Protein AF-A0A354R8V4-F1 (afdb_monomer)

Mean predicted aligned error: 5.32 Å

Sequence (77 aa):
FDMDGTLVDNCAYHVKAWQAFSRRHGRLLSEQEIVDWMGSQAGYYIRNIVGRDLPADEIDRLTDEKEALYRALYAPH

Foldseek 3Di:
DPDCPVVVVLVVLLLVLLQVLLVVLPHHDDSVNVVVCPPPDQLVSVCVSNVHDDDPVVSVVSVVSSVVSSCVSPPDD

Structure (mmCIF, N/CA/C/O backbone):
data_AF-A0A354R8V4-F1
#
_entry.id   AF-A0A354R8V4-F1
#
loop_
_atom_site.group_PDB
_atom_site.id
_atom_site.type_symbol
_atom_site.label_atom_id
_atom_site.label_alt_id
_atom_site.label_comp_id
_atom_site.label_asym_id
_atom_site.label_entity_id
_atom_site.label_seq_id
_atom_site.pdbx_PDB_ins_code
_atom_site.Cartn_x
_atom_site.Cartn_y
_atom_site.Cartn_z
_atom_site.occupancy
_atom_site.B_iso_or_equiv
_atom_site.auth_seq_id
_atom_site.auth_comp_id
_atom_site.auth_asym_id
_atom_site.auth_atom_id
_atom_site.pdbx_PDB_model_num
ATOM 1 N N . PHE A 1 1 ? 30.191 -6.109 -4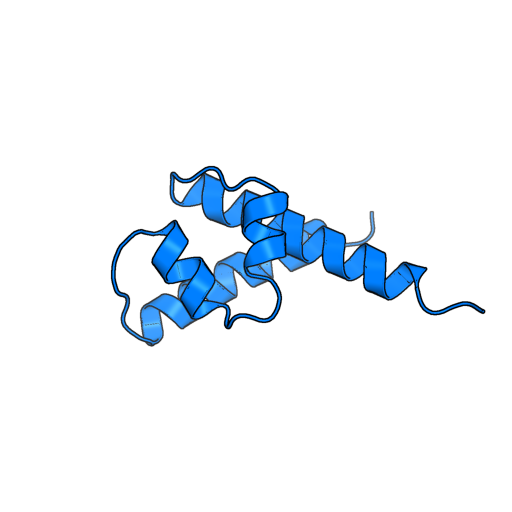.719 1.00 49.16 1 PHE A N 1
ATOM 2 C CA . PHE A 1 1 ? 29.260 -5.057 -5.149 1.00 49.16 1 PHE A CA 1
ATOM 3 C C . PHE A 1 1 ? 28.400 -5.643 -6.240 1.00 49.16 1 PHE A C 1
ATOM 5 O O . PHE A 1 1 ? 28.832 -5.664 -7.378 1.00 49.16 1 PHE A O 1
ATOM 12 N N . ASP A 1 2 ? 27.290 -6.241 -5.819 1.00 44.88 2 ASP A N 1
ATOM 13 C CA . ASP A 1 2 ? 26.083 -6.531 -6.597 1.00 44.88 2 ASP A CA 1
ATOM 14 C C . ASP A 1 2 ? 25.099 -7.113 -5.570 1.00 44.88 2 ASP A C 1
ATOM 16 O O . ASP A 1 2 ? 25.198 -8.278 -5.190 1.00 44.88 2 ASP A O 1
ATOM 20 N N . MET A 1 3 ? 24.309 -6.250 -4.930 1.00 45.09 3 MET A N 1
ATOM 21 C CA . MET A 1 3 ? 23.205 -6.681 -4.057 1.00 45.09 3 MET A CA 1
ATOM 22 C C . MET A 1 3 ? 22.125 -5.607 -3.861 1.00 45.09 3 MET A C 1
ATOM 24 O O . MET A 1 3 ? 21.237 -5.802 -3.043 1.00 45.09 3 MET A O 1
ATOM 28 N N . ASP A 1 4 ? 22.160 -4.498 -4.608 1.00 52.84 4 ASP A N 1
ATOM 29 C CA . ASP A 1 4 ? 21.135 -3.451 -4.493 1.00 52.84 4 ASP A CA 1
ATOM 30 C C . ASP A 1 4 ? 20.113 -3.488 -5.638 1.00 52.84 4 ASP A C 1
ATOM 32 O O . ASP A 1 4 ? 18.963 -3.135 -5.414 1.00 52.84 4 ASP A O 1
ATOM 36 N N . GLY A 1 5 ? 20.459 -3.985 -6.834 1.00 50.53 5 GLY A N 1
ATOM 37 C CA . GLY A 1 5 ? 19.545 -3.983 -7.990 1.00 50.53 5 GLY A CA 1
ATOM 38 C C . GLY A 1 5 ? 18.268 -4.793 -7.750 1.00 50.53 5 GLY A C 1
ATOM 39 O O . GLY A 1 5 ? 17.167 -4.270 -7.849 1.00 50.53 5 GLY A O 1
ATOM 40 N N . THR A 1 6 ? 18.400 -6.045 -7.311 1.00 55.75 6 THR A N 1
ATOM 41 C CA . THR A 1 6 ? 17.252 -6.947 -7.117 1.00 55.75 6 THR A CA 1
ATOM 42 C C . THR A 1 6 ? 16.366 -6.553 -5.932 1.00 55.75 6 THR A C 1
ATOM 44 O O . THR A 1 6 ? 15.157 -6.769 -5.972 1.00 55.75 6 THR A O 1
ATOM 47 N N . LEU A 1 7 ? 16.949 -5.981 -4.870 1.00 57.44 7 LEU A N 1
ATOM 48 C CA . LEU A 1 7 ? 16.214 -5.530 -3.681 1.00 57.44 7 LEU A CA 1
ATOM 49 C C . LEU A 1 7 ? 15.506 -4.191 -3.924 1.00 57.44 7 LEU A C 1
ATOM 51 O O . LEU A 1 7 ? 14.342 -4.049 -3.544 1.00 57.44 7 LEU A O 1
ATOM 55 N N . VAL A 1 8 ? 16.171 -3.238 -4.588 1.00 59.25 8 VAL A N 1
ATOM 56 C CA . VAL A 1 8 ? 15.576 -1.949 -4.974 1.00 59.25 8 VAL A CA 1
ATOM 57 C C . VAL A 1 8 ? 14.466 -2.161 -6.002 1.00 59.25 8 VAL A C 1
ATOM 59 O O . VAL A 1 8 ? 13.368 -1.629 -5.819 1.00 59.25 8 VAL A O 1
ATOM 62 N N . ASP A 1 9 ? 14.690 -3.011 -7.010 1.00 63.38 9 ASP A N 1
ATOM 63 C CA . ASP A 1 9 ? 13.659 -3.370 -7.987 1.00 63.38 9 ASP A CA 1
ATOM 64 C C . ASP A 1 9 ? 12.462 -4.031 -7.301 1.00 63.38 9 ASP A C 1
ATOM 66 O O . ASP A 1 9 ? 11.317 -3.640 -7.536 1.00 63.38 9 ASP A O 1
ATOM 70 N N . ASN A 1 10 ? 12.705 -4.974 -6.383 1.00 75.25 10 ASN A N 1
ATOM 71 C CA . ASN A 1 10 ? 11.635 -5.612 -5.621 1.00 75.25 10 ASN A CA 1
ATOM 72 C C . ASN A 1 10 ? 10.797 -4.587 -4.835 1.00 75.25 10 ASN A C 1
ATOM 74 O O . ASN A 1 10 ? 9.564 -4.624 -4.865 1.00 75.25 10 ASN A O 1
ATOM 78 N N . CYS A 1 11 ? 11.455 -3.626 -4.182 1.00 82.06 11 CYS A N 1
ATOM 79 C CA . CYS A 1 11 ? 10.787 -2.573 -3.424 1.00 82.06 11 CYS A CA 1
ATOM 80 C C . CY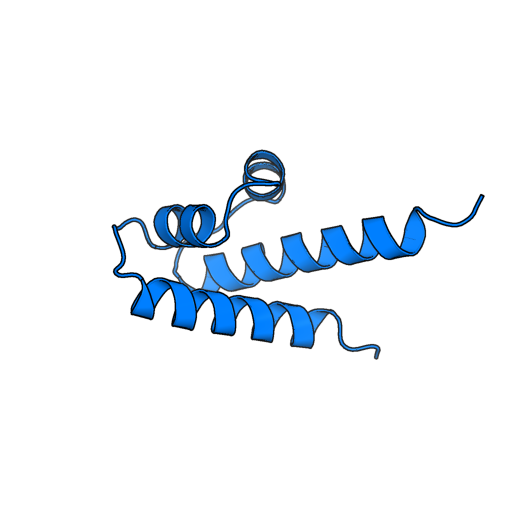S A 1 11 ? 9.901 -1.687 -4.320 1.00 82.06 11 CYS A C 1
ATOM 82 O O . CYS A 1 11 ? 8.750 -1.400 -3.974 1.00 82.06 11 CYS A O 1
ATOM 84 N N . ALA A 1 12 ? 10.373 -1.347 -5.523 1.00 87.62 12 ALA A N 1
ATOM 85 C CA . ALA A 1 12 ? 9.590 -0.595 -6.501 1.00 87.62 12 ALA A CA 1
ATOM 86 C C . ALA A 1 12 ? 8.309 -1.342 -6.927 1.00 87.62 12 ALA A C 1
ATOM 88 O O . ALA A 1 12 ? 7.250 -0.727 -7.086 1.00 87.62 12 ALA A O 1
ATOM 89 N N . TYR A 1 13 ? 8.354 -2.672 -7.064 1.00 89.94 13 TYR A N 1
ATOM 90 C CA . TYR A 1 13 ? 7.157 -3.473 -7.353 1.00 89.94 13 TYR A CA 1
ATOM 91 C C . TYR A 1 13 ? 6.176 -3.525 -6.177 1.00 89.94 13 TYR A C 1
ATOM 93 O O . TYR A 1 13 ? 4.963 -3.488 -6.400 1.00 89.94 13 TYR A O 1
ATOM 101 N N . HIS A 1 14 ? 6.661 -3.539 -4.932 1.00 90.69 14 HIS A N 1
ATOM 102 C CA . HIS A 1 14 ? 5.795 -3.408 -3.756 1.00 90.69 14 HIS A CA 1
ATOM 103 C C . HIS A 1 14 ? 5.054 -2.065 -3.740 1.00 90.69 14 HIS A C 1
ATOM 105 O O . HIS A 1 14 ? 3.845 -2.046 -3.494 1.00 90.69 14 HIS A O 1
ATOM 111 N N . VAL A 1 15 ? 5.742 -0.963 -4.059 1.00 93.2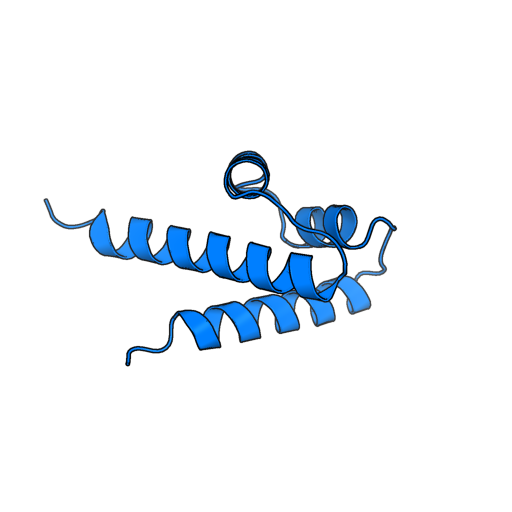5 15 VAL A N 1
ATOM 112 C CA . VAL A 1 15 ? 5.118 0.365 -4.168 1.00 93.25 15 VAL A CA 1
ATOM 113 C C . VAL A 1 15 ? 4.039 0.369 -5.249 1.00 93.25 15 VAL A C 1
ATOM 115 O O . VAL A 1 15 ? 2.893 0.734 -4.978 1.00 93.25 15 VAL A O 1
ATOM 118 N N . LYS A 1 16 ? 4.359 -0.115 -6.455 1.00 93.69 16 LYS A N 1
ATOM 119 C CA . LYS A 1 16 ? 3.399 -0.197 -7.569 1.00 93.69 16 LYS A CA 1
ATOM 120 C C . LYS A 1 16 ? 2.178 -1.055 -7.225 1.00 93.69 16 LYS A C 1
ATOM 122 O O . LYS A 1 16 ? 1.057 -0.698 -7.590 1.00 93.69 16 LYS A O 1
ATOM 127 N N . ALA A 1 17 ? 2.367 -2.160 -6.504 1.00 95.12 17 ALA A N 1
ATOM 128 C CA . ALA A 1 17 ? 1.266 -3.017 -6.072 1.00 95.12 17 ALA A CA 1
ATOM 129 C C . ALA A 1 17 ? 0.330 -2.294 -5.093 1.00 95.12 17 ALA A C 1
ATOM 131 O O . ALA A 1 17 ? -0.887 -2.351 -5.262 1.00 95.12 17 ALA A O 1
ATOM 132 N N . TRP A 1 18 ? 0.872 -1.551 -4.122 1.00 95.81 18 TRP A N 1
ATOM 133 C CA . TRP A 1 18 ? 0.068 -0.737 -3.204 1.00 95.81 18 TRP A CA 1
ATOM 134 C C . TRP A 1 18 ? -0.636 0.436 -3.899 1.00 95.81 18 TRP A C 1
ATOM 136 O O . TR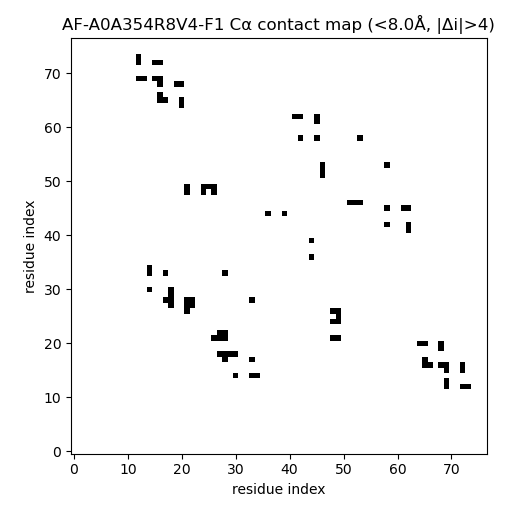P A 1 18 ? -1.789 0.733 -3.581 1.00 95.81 18 TRP A O 1
ATOM 146 N N . GLN A 1 19 ? -0.011 1.068 -4.896 1.00 95.69 19 GLN A N 1
ATOM 147 C CA . GLN A 1 19 ? -0.668 2.078 -5.737 1.00 95.69 19 GLN A CA 1
ATOM 148 C C . GLN A 1 19 ? -1.833 1.482 -6.541 1.00 95.69 19 GLN A C 1
ATOM 150 O O . GLN A 1 19 ? -2.917 2.062 -6.604 1.00 95.69 19 GLN A O 1
ATOM 155 N N . ALA A 1 20 ? -1.639 0.307 -7.146 1.00 95.50 20 ALA A N 1
ATOM 156 C CA . ALA A 1 20 ? -2.693 -0.380 -7.886 1.00 95.50 20 ALA A CA 1
ATOM 157 C C . ALA A 1 20 ? -3.851 -0.808 -6.970 1.00 95.50 20 ALA A C 1
ATOM 159 O O . ALA A 1 20 ? -5.013 -0.598 -7.320 1.00 95.50 20 ALA A O 1
ATOM 160 N N . PHE A 1 21 ? -3.529 -1.361 -5.798 1.00 96.62 21 PHE A N 1
ATOM 161 C CA . PHE A 1 21 ? -4.501 -1.766 -4.788 1.00 96.62 21 PHE A CA 1
ATOM 162 C C . PHE A 1 21 ? -5.298 -0.562 -4.274 1.00 96.62 21 PHE A C 1
ATOM 164 O O . PHE A 1 21 ? -6.524 -0.559 -4.348 1.00 96.62 21 PHE A O 1
ATOM 171 N N . SER A 1 22 ? -4.621 0.506 -3.839 1.00 95.94 22 SER A N 1
ATOM 172 C CA . SER A 1 22 ? -5.297 1.713 -3.349 1.00 95.94 22 SER A CA 1
ATOM 173 C C . SER A 1 22 ? -6.273 2.278 -4.381 1.00 95.94 22 SER A C 1
ATOM 175 O O . SER A 1 22 ? -7.441 2.508 -4.048 1.00 95.94 22 SER A O 1
ATOM 177 N N . ARG A 1 23 ? -5.853 2.387 -5.652 1.00 95.31 23 ARG A N 1
ATOM 178 C CA . ARG A 1 23 ? -6.713 2.870 -6.742 1.00 95.31 23 ARG A CA 1
ATOM 179 C C . ARG A 1 23 ? -7.994 2.045 -6.891 1.00 95.31 23 ARG A C 1
ATOM 181 O O . ARG A 1 23 ? -9.047 2.623 -7.148 1.00 95.31 23 ARG A O 1
ATOM 188 N N . ARG A 1 24 ? -7.927 0.717 -6.731 1.00 94.62 24 ARG A N 1
ATOM 189 C CA . ARG A 1 24 ? -9.109 -0.165 -6.791 1.00 94.62 24 ARG A CA 1
ATOM 190 C C . ARG A 1 24 ? -10.087 0.068 -5.643 1.00 94.62 24 ARG A C 1
ATOM 192 O O . ARG A 1 24 ? -11.289 -0.038 -5.852 1.00 94.62 24 ARG A O 1
ATOM 199 N N . HIS A 1 25 ? -9.583 0.434 -4.469 1.00 94.44 25 HIS A N 1
ATOM 200 C CA . HIS A 1 25 ? -10.391 0.714 -3.280 1.00 94.44 25 HIS A CA 1
ATOM 201 C C . HIS A 1 25 ? -10.792 2.190 -3.137 1.00 94.44 25 HIS A C 1
ATOM 203 O O . HIS A 1 25 ? -11.289 2.594 -2.090 1.00 94.44 25 HIS A O 1
ATOM 209 N N . GLY A 1 26 ? -10.616 3.001 -4.186 1.00 92.69 26 GLY A N 1
ATOM 210 C CA . GLY A 1 26 ? -11.091 4.386 -4.218 1.00 92.69 26 GLY A CA 1
ATOM 211 C C . GLY A 1 26 ? -10.177 5.398 -3.524 1.00 92.69 26 GLY A C 1
ATOM 212 O O . GLY A 1 26 ? -10.593 6.537 -3.320 1.00 92.69 26 GLY A O 1
ATOM 213 N N . ARG A 1 27 ? -8.932 5.026 -3.196 1.00 93.25 27 ARG A N 1
ATOM 214 C CA . ARG A 1 27 ? -7.923 5.941 -2.642 1.00 93.25 27 ARG A CA 1
ATOM 215 C C . ARG A 1 27 ? -6.708 6.017 -3.561 1.00 93.25 27 ARG A C 1
ATOM 217 O O . ARG A 1 27 ? -6.231 5.008 -4.048 1.00 93.25 27 ARG A O 1
ATOM 224 N N . LEU A 1 28 ? -6.162 7.203 -3.795 1.00 92.88 28 LEU A N 1
ATOM 225 C CA . LEU A 1 28 ? -4.918 7.352 -4.554 1.00 92.88 28 LEU A CA 1
ATOM 226 C C . LEU A 1 28 ? -3.790 7.665 -3.580 1.00 92.88 28 LEU A C 1
ATOM 228 O O . LEU A 1 28 ? -3.676 8.802 -3.136 1.00 92.88 28 LEU A O 1
ATOM 232 N N . LEU A 1 29 ? -2.998 6.653 -3.224 1.00 93.69 29 LEU A N 1
ATOM 233 C CA . LEU A 1 29 ? -1.790 6.870 -2.433 1.00 93.69 29 LEU A CA 1
ATOM 234 C C . LEU A 1 29 ? -0.643 7.334 -3.326 1.00 93.69 29 LEU A C 1
ATOM 236 O O . LEU A 1 29 ? -0.386 6.755 -4.386 1.00 93.69 29 LEU A O 1
ATOM 240 N N . SER A 1 30 ? 0.070 8.355 -2.865 1.00 93.94 30 SER A N 1
ATOM 241 C CA . SER A 1 30 ? 1.358 8.739 -3.429 1.00 93.94 30 SER A CA 1
ATOM 242 C C . SER A 1 30 ? 2.437 7.711 -3.079 1.00 93.94 30 SER A C 1
ATOM 244 O O . SER A 1 30 ? 2.322 6.948 -2.121 1.00 93.94 30 SER A O 1
ATOM 246 N N . GLU A 1 31 ? 3.512 7.685 -3.865 1.00 92.56 31 GLU A N 1
ATOM 247 C CA . GLU A 1 31 ? 4.691 6.873 -3.547 1.00 92.56 31 GLU A CA 1
ATOM 248 C C . GLU A 1 31 ? 5.259 7.217 -2.165 1.00 92.56 31 GLU A C 1
ATOM 250 O O . GLU A 1 31 ? 5.538 6.307 -1.389 1.00 92.56 31 GLU A O 1
ATOM 255 N N . GLN A 1 32 ? 5.332 8.508 -1.824 1.00 92.56 32 GLN A N 1
ATOM 256 C CA . GLN A 1 32 ? 5.829 8.958 -0.526 1.00 92.56 32 GLN A CA 1
ATOM 257 C C . GLN A 1 32 ? 4.991 8.403 0.631 1.00 92.56 32 GLN A C 1
ATOM 259 O O . GLN A 1 32 ? 5.560 7.855 1.563 1.00 92.56 32 GLN A O 1
ATOM 264 N N . GLU A 1 33 ? 3.656 8.443 0.548 1.00 92.88 33 GLU A N 1
ATOM 265 C CA . GLU A 1 33 ? 2.789 7.859 1.587 1.00 92.88 33 GLU A CA 1
ATOM 266 C C . GLU A 1 33 ? 3.040 6.355 1.777 1.00 92.88 33 GLU A C 1
ATOM 268 O O . GLU A 1 33 ? 3.028 5.847 2.895 1.00 92.88 33 GLU A O 1
ATOM 273 N N . ILE A 1 34 ? 3.277 5.624 0.686 1.00 93.38 34 ILE A N 1
ATOM 274 C CA . ILE A 1 34 ? 3.540 4.180 0.739 1.00 93.38 34 ILE A CA 1
ATOM 275 C C . ILE A 1 34 ? 4.917 3.897 1.350 1.00 93.38 34 ILE A C 1
ATOM 277 O O . ILE A 1 34 ? 5.056 2.936 2.115 1.00 93.38 34 ILE A O 1
ATOM 281 N N . VAL A 1 35 ? 5.913 4.718 1.007 1.00 90.94 35 VAL A N 1
ATOM 282 C CA . VAL A 1 35 ? 7.277 4.663 1.549 1.00 90.94 35 VAL A CA 1
ATOM 283 C C . VAL A 1 35 ? 7.293 5.027 3.032 1.00 90.94 35 VAL A C 1
ATOM 285 O O . VAL A 1 35 ? 7.946 4.338 3.810 1.00 90.94 35 VAL A O 1
ATOM 288 N N . ASP A 1 36 ? 6.518 6.022 3.455 1.00 92.75 36 ASP A N 1
ATOM 289 C CA . ASP A 1 36 ? 6.396 6.418 4.862 1.00 92.75 36 ASP A CA 1
ATOM 290 C C . ASP A 1 36 ? 5.803 5.296 5.724 1.00 92.75 36 ASP A C 1
ATOM 292 O O . ASP A 1 36 ? 6.098 5.181 6.913 1.00 92.75 36 ASP A O 1
ATOM 296 N N . TRP A 1 37 ? 4.966 4.443 5.132 1.00 92.12 37 TRP A N 1
ATOM 297 C CA . TRP A 1 37 ? 4.385 3.284 5.812 1.00 92.12 37 TRP A CA 1
ATOM 298 C C . TRP A 1 37 ? 5.272 2.037 5.733 1.00 92.12 37 TRP A C 1
ATOM 300 O O . TRP A 1 37 ? 4.943 1.017 6.350 1.00 92.12 37 TRP A O 1
ATOM 310 N N . MET A 1 38 ? 6.375 2.086 4.980 1.00 88.19 38 MET A N 1
ATOM 311 C CA . MET A 1 38 ? 7.226 0.932 4.695 1.00 88.19 38 MET A CA 1
ATOM 312 C C . MET A 1 38 ? 7.749 0.297 5.984 1.00 88.19 38 MET A C 1
ATOM 314 O O . MET A 1 38 ? 8.195 0.975 6.904 1.00 88.19 38 MET A O 1
ATOM 318 N N . GLY A 1 39 ? 7.649 -1.031 6.068 1.00 85.69 39 GLY A N 1
ATOM 319 C CA . GLY A 1 39 ? 7.935 -1.790 7.290 1.00 85.69 39 GLY A CA 1
ATOM 320 C C . GLY A 1 39 ? 6.720 -2.015 8.199 1.00 85.69 39 GLY A C 1
ATOM 321 O O . GLY A 1 39 ? 6.781 -2.864 9.087 1.00 85.69 39 GLY A O 1
ATOM 322 N N . SER A 1 40 ? 5.593 -1.338 7.956 1.00 92.25 40 SER A N 1
ATOM 323 C CA . SER A 1 40 ? 4.320 -1.657 8.615 1.00 92.25 40 SER A CA 1
ATOM 324 C C . SER A 1 40 ? 3.720 -2.963 8.087 1.00 92.25 40 SER A C 1
ATOM 326 O O . SER A 1 40 ? 3.979 -3.389 6.961 1.00 92.25 40 SER A O 1
ATOM 328 N N . GLN A 1 41 ? 2.854 -3.593 8.885 1.00 91.56 41 GLN A N 1
ATOM 329 C CA . GLN A 1 41 ? 2.107 -4.776 8.450 1.00 91.56 41 GLN A CA 1
ATOM 330 C C . GLN A 1 41 ? 1.121 -4.437 7.324 1.00 91.56 41 GLN A C 1
ATOM 332 O O . GLN A 1 41 ? 0.507 -3.372 7.336 1.00 91.56 41 GLN A O 1
ATOM 337 N N . ALA A 1 42 ? 0.878 -5.374 6.40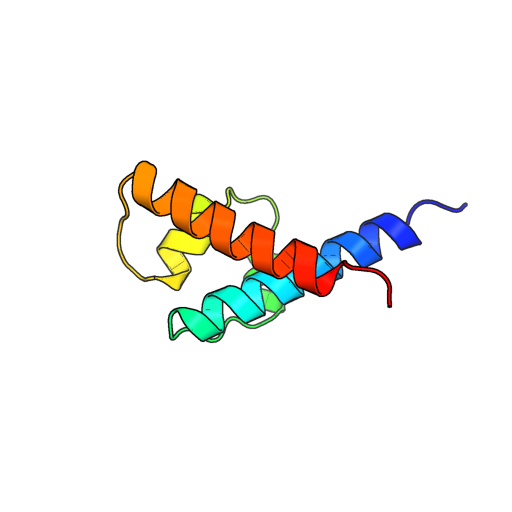2 1.00 91.38 42 ALA A N 1
ATOM 338 C CA . ALA A 1 42 ? -0.071 -5.184 5.298 1.00 91.38 42 ALA A CA 1
ATOM 339 C C . ALA A 1 42 ? -1.476 -4.772 5.779 1.00 91.38 42 ALA A C 1
ATOM 341 O O . ALA A 1 42 ? -2.099 -3.893 5.188 1.00 91.38 42 ALA A O 1
ATOM 342 N N . GLY A 1 43 ? -1.942 -5.314 6.910 1.00 94.12 43 GLY A N 1
ATOM 343 C CA . GLY A 1 43 ? -3.217 -4.915 7.513 1.00 94.12 43 GLY A CA 1
ATOM 344 C C . GLY A 1 43 ? -3.300 -3.426 7.877 1.00 94.12 43 GLY A C 1
ATOM 345 O O . GLY A 1 43 ? -4.376 -2.840 7.779 1.00 94.12 43 GLY A O 1
ATOM 346 N N . TYR A 1 44 ? -2.180 -2.781 8.232 1.00 94.81 44 TYR A N 1
ATOM 347 C CA . TYR A 1 44 ? -2.139 -1.333 8.463 1.00 94.81 44 TYR A CA 1
ATOM 348 C C . TYR A 1 44 ? -2.410 -0.563 7.167 1.00 94.81 44 TYR A C 1
ATOM 350 O O . TYR A 1 44 ? -3.271 0.316 7.147 1.00 94.81 44 TYR A O 1
ATOM 358 N N . TYR A 1 45 ? -1.742 -0.929 6.071 1.00 95.06 45 TYR A N 1
ATOM 359 C CA . TYR A 1 45 ? -1.992 -0.334 4.757 1.00 95.06 45 TYR A CA 1
ATOM 360 C C . TYR A 1 45 ? -3.454 -0.502 4.348 1.00 95.06 45 TYR A C 1
ATOM 362 O O . TYR A 1 45 ? -4.115 0.470 3.994 1.00 95.06 45 TYR A O 1
ATOM 370 N N . ILE A 1 46 ? -3.977 -1.726 4.446 1.00 96.19 46 ILE A N 1
ATOM 371 C CA . ILE A 1 46 ? -5.331 -2.066 4.003 1.00 96.19 46 ILE A CA 1
ATOM 372 C C . ILE A 1 46 ? -6.377 -1.266 4.786 1.00 96.19 46 ILE A C 1
ATOM 374 O O . ILE A 1 46 ? -7.236 -0.635 4.173 1.00 96.19 46 ILE A O 1
ATOM 378 N N . ARG A 1 47 ? -6.283 -1.208 6.121 1.00 95.31 47 ARG A N 1
ATOM 379 C CA . ARG A 1 47 ? -7.202 -0.402 6.945 1.00 95.31 47 ARG A CA 1
ATOM 380 C C . ARG A 1 47 ? -7.158 1.082 6.582 1.00 95.31 47 ARG A C 1
ATOM 382 O O . ARG A 1 47 ? -8.208 1.707 6.461 1.00 95.31 47 ARG A O 1
ATOM 389 N N . ASN A 1 48 ? -5.967 1.643 6.364 1.00 94.69 48 ASN A N 1
ATOM 390 C CA . ASN A 1 48 ? -5.827 3.049 5.970 1.00 94.69 48 ASN A CA 1
ATOM 391 C C . ASN A 1 48 ? -6.361 3.322 4.557 1.00 94.69 48 ASN A C 1
ATOM 393 O O . ASN A 1 48 ? -6.896 4.399 4.293 1.00 94.69 48 ASN A O 1
ATOM 397 N N . ILE A 1 49 ? -6.229 2.361 3.644 1.00 95.19 49 ILE A N 1
ATOM 398 C CA . ILE A 1 49 ? -6.710 2.477 2.266 1.00 95.19 49 ILE A CA 1
ATOM 399 C C . ILE A 1 49 ? -8.232 2.388 2.205 1.00 95.19 49 ILE A C 1
ATOM 401 O O . ILE A 1 49 ? -8.861 3.245 1.592 1.00 95.19 49 ILE A O 1
ATOM 405 N N . VAL A 1 50 ? -8.815 1.378 2.854 1.00 94.19 50 VAL A N 1
ATOM 406 C CA . VAL A 1 50 ? -10.266 1.141 2.854 1.00 94.19 50 VAL A CA 1
ATOM 407 C C . VAL A 1 50 ? -10.993 2.130 3.779 1.00 94.19 50 VAL A C 1
ATOM 409 O O . VAL A 1 50 ? -12.173 2.404 3.583 1.00 94.19 50 VAL A O 1
ATOM 412 N N . GLY A 1 51 ? -10.302 2.699 4.772 1.00 93.38 51 GLY A N 1
ATOM 413 C CA . GLY A 1 51 ? -10.848 3.736 5.652 1.00 93.38 51 GLY A CA 1
ATOM 414 C C . GLY A 1 51 ? -11.813 3.213 6.720 1.00 93.38 51 GLY A C 1
ATOM 415 O O . GLY A 1 51 ? -12.608 3.982 7.255 1.00 93.38 51 GLY A O 1
ATOM 416 N N . ARG A 1 52 ? -11.762 1.916 7.038 1.00 93.00 52 ARG A N 1
ATOM 417 C CA . ARG A 1 52 ? -12.526 1.293 8.129 1.00 93.00 52 ARG A CA 1
ATOM 418 C C . ARG A 1 52 ? -11.724 0.180 8.783 1.00 93.00 52 ARG A C 1
ATOM 420 O O . ARG A 1 52 ? -10.756 -0.317 8.205 1.00 93.00 52 ARG A O 1
ATOM 427 N N . ASP A 1 53 ? -12.161 -0.229 9.968 1.00 92.38 53 ASP A N 1
ATOM 428 C CA . ASP A 1 53 ? -11.641 -1.452 10.562 1.00 92.38 53 ASP A CA 1
ATOM 429 C C . ASP A 1 53 ? -12.186 -2.685 9.831 1.00 92.38 53 ASP A C 1
ATOM 431 O O . ASP A 1 53 ? -13.295 -2.679 9.283 1.00 92.38 53 ASP A O 1
ATOM 435 N N . LEU A 1 54 ? -11.359 -3.723 9.790 1.00 94.38 54 LEU A N 1
ATOM 436 C CA . LEU A 1 54 ? -11.587 -4.935 9.020 1.00 94.38 54 LEU A CA 1
ATOM 437 C C . LEU A 1 54 ? -11.310 -6.151 9.906 1.00 94.38 54 LEU A C 1
ATOM 439 O O . LEU A 1 54 ? -10.295 -6.161 10.618 1.00 94.38 54 LEU A O 1
ATOM 443 N N . PRO A 1 55 ? -12.172 -7.181 9.858 1.00 95.44 55 PRO A N 1
ATOM 444 C CA . PRO A 1 55 ? -11.875 -8.451 10.495 1.00 95.44 55 PRO A CA 1
ATOM 445 C C . PRO A 1 55 ? -10.684 -9.125 9.798 1.00 95.44 55 PRO A C 1
ATOM 447 O O . PRO A 1 55 ? -10.344 -8.813 8.654 1.00 95.44 55 PRO A O 1
ATOM 450 N N . ALA A 1 56 ? -10.036 -10.053 10.502 1.00 93.56 56 ALA A N 1
ATOM 451 C CA . ALA A 1 56 ? -8.818 -10.701 10.018 1.00 93.56 56 ALA A CA 1
ATOM 452 C C . ALA A 1 56 ? -9.023 -11.423 8.674 1.00 93.56 56 ALA A C 1
ATOM 454 O O . ALA A 1 56 ? -8.190 -11.291 7.786 1.00 93.56 56 ALA A O 1
ATOM 455 N N . ASP A 1 57 ? -10.163 -12.092 8.484 1.00 96.44 57 ASP A N 1
ATOM 456 C CA . ASP A 1 57 ? -10.467 -12.816 7.246 1.00 96.44 57 ASP A CA 1
ATOM 457 C C . ASP A 1 57 ? -10.600 -11.887 6.030 1.00 96.44 57 ASP A C 1
ATOM 459 O O . ASP A 1 57 ? -10.257 -12.264 4.910 1.00 96.44 57 ASP A O 1
ATOM 463 N N . GLU A 1 58 ? -11.083 -10.662 6.237 1.00 96.31 58 GLU A N 1
ATOM 464 C CA . GLU A 1 58 ? -11.164 -9.656 5.182 1.00 96.31 58 GLU A CA 1
ATOM 465 C C . GLU A 1 58 ? -9.785 -9.059 4.870 1.00 96.31 58 GLU A C 1
ATOM 467 O O . GLU A 1 58 ? -9.449 -8.871 3.700 1.00 96.31 58 GLU A O 1
ATOM 472 N N . ILE A 1 59 ? -8.954 -8.830 5.893 1.00 95.81 59 ILE A N 1
ATOM 473 C CA . ILE A 1 59 ? -7.559 -8.400 5.712 1.00 95.81 59 ILE A CA 1
ATOM 474 C C . ILE A 1 59 ? -6.768 -9.447 4.923 1.00 95.81 59 ILE A C 1
ATOM 476 O O . ILE A 1 59 ? -6.016 -9.072 4.023 1.00 95.81 59 ILE A O 1
ATOM 480 N N . ASP A 1 60 ? -6.957 -10.733 5.213 1.00 95.94 60 ASP A N 1
ATOM 481 C CA . ASP A 1 60 ? -6.270 -11.822 4.516 1.00 95.94 60 ASP A CA 1
ATOM 482 C C . ASP A 1 60 ? -6.647 -11.846 3.028 1.00 95.94 60 ASP A C 1
ATOM 484 O O . ASP A 1 60 ? -5.769 -11.805 2.166 1.00 95.94 60 ASP A O 1
ATOM 488 N N . ARG A 1 61 ? -7.947 -11.773 2.703 1.00 96.88 61 ARG A N 1
ATOM 489 C CA . ARG A 1 61 ? -8.418 -11.713 1.303 1.00 96.88 61 ARG A CA 1
ATOM 490 C 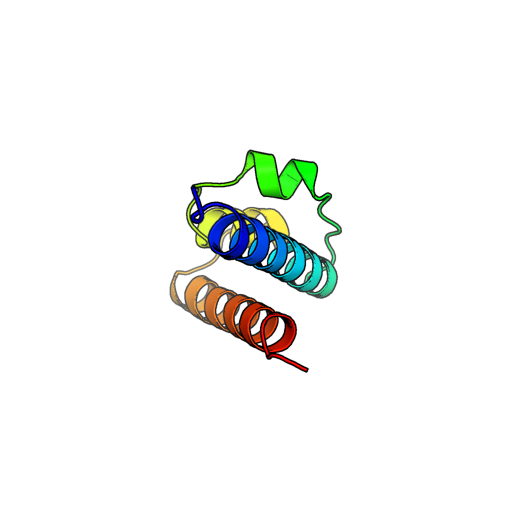C . ARG A 1 61 ? -7.864 -10.507 0.543 1.00 96.88 61 ARG A C 1
ATOM 492 O O . ARG A 1 61 ? -7.488 -10.626 -0.621 1.00 96.88 61 ARG A O 1
ATOM 499 N N . LEU A 1 62 ? -7.823 -9.341 1.185 1.00 96.81 62 LEU A N 1
ATOM 500 C CA . LEU A 1 62 ? -7.301 -8.114 0.576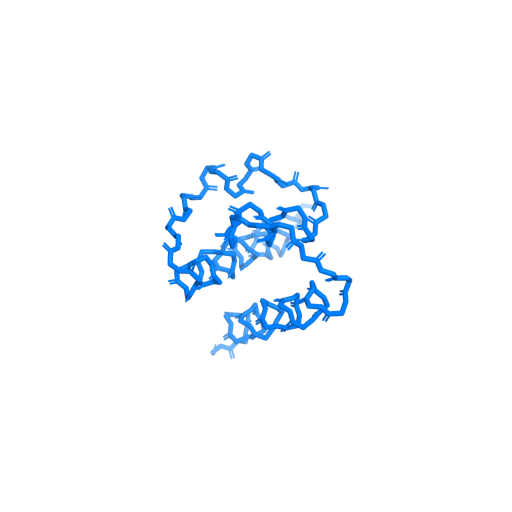 1.00 96.81 62 LEU A CA 1
ATOM 501 C C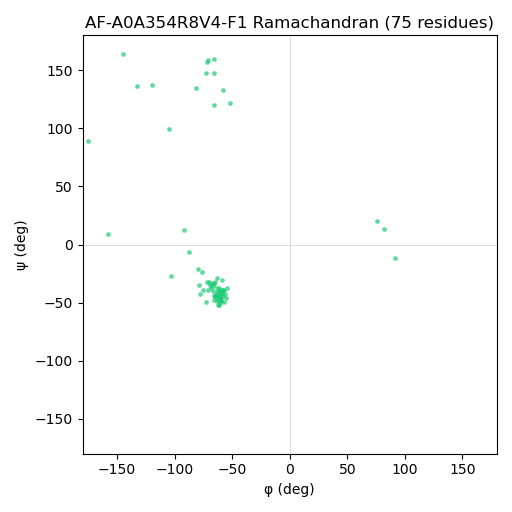 . LEU A 1 62 ? -5.774 -8.154 0.427 1.00 96.81 62 LEU A C 1
ATOM 503 O O . LEU A 1 62 ? -5.226 -7.622 -0.540 1.00 96.81 62 LEU A O 1
ATOM 507 N N . THR A 1 63 ? -5.087 -8.825 1.351 1.00 95.56 63 THR A N 1
ATOM 508 C CA . THR A 1 63 ? -3.652 -9.098 1.238 1.00 95.56 63 THR A CA 1
ATOM 509 C C . THR A 1 63 ? -3.381 -9.999 0.037 1.00 95.56 63 THR A C 1
ATOM 511 O O . THR A 1 63 ? -2.518 -9.668 -0.775 1.00 95.56 63 THR A O 1
ATOM 514 N N . ASP A 1 64 ? -4.163 -11.066 -0.145 1.00 96.25 64 ASP A N 1
ATOM 515 C CA . ASP A 1 64 ? -4.058 -11.952 -1.309 1.00 96.25 64 ASP A CA 1
ATOM 516 C C . ASP A 1 64 ? -4.307 -11.208 -2.629 1.00 96.25 64 ASP A C 1
ATOM 518 O O . ASP A 1 64 ? -3.572 -11.406 -3.601 1.00 96.25 64 ASP A O 1
ATOM 522 N N . GLU A 1 65 ? -5.289 -10.299 -2.672 1.00 96.00 65 GLU A N 1
ATOM 523 C CA . GLU A 1 65 ? -5.520 -9.443 -3.841 1.00 96.00 65 GLU A CA 1
ATOM 524 C C . GLU A 1 65 ? -4.292 -8.572 -4.156 1.00 96.00 65 GLU A C 1
ATOM 526 O O . GLU A 1 65 ? -3.845 -8.508 -5.308 1.00 96.00 65 GLU A O 1
ATOM 531 N N . LYS A 1 66 ? -3.716 -7.913 -3.143 1.00 94.94 66 LYS A N 1
ATOM 532 C CA . LYS A 1 66 ? -2.506 -7.098 -3.310 1.00 94.94 66 LYS A CA 1
ATOM 533 C C . LYS A 1 66 ? -1.308 -7.943 -3.754 1.00 94.94 66 LYS A C 1
ATOM 535 O O . LYS A 1 66 ? -0.507 -7.488 -4.572 1.00 94.94 66 LYS A O 1
ATOM 540 N N . GLU A 1 67 ? -1.173 -9.167 -3.255 1.00 93.69 67 GLU A N 1
ATOM 541 C CA . GLU A 1 67 ? -0.122 -10.096 -3.678 1.00 93.69 67 GLU A CA 1
ATOM 542 C C . GLU A 1 67 ? -0.319 -10.570 -5.122 1.00 93.69 67 GLU A C 1
ATOM 544 O O . GLU A 1 67 ? 0.651 -10.685 -5.871 1.00 93.69 67 GLU A O 1
ATOM 549 N N . ALA A 1 68 ? -1.560 -10.788 -5.561 1.00 94.31 68 ALA A N 1
ATOM 550 C CA . ALA A 1 68 ? -1.859 -11.080 -6.960 1.00 94.31 68 ALA A CA 1
ATOM 551 C C . ALA A 1 68 ? -1.476 -9.905 -7.879 1.00 94.31 68 ALA A C 1
ATOM 553 O O . ALA A 1 68 ? -0.878 -10.121 -8.934 1.00 94.31 68 ALA A O 1
ATOM 554 N N . LEU A 1 69 ? -1.748 -8.663 -7.456 1.00 93.31 69 LEU A N 1
ATOM 555 C CA . LEU A 1 69 ? -1.297 -7.455 -8.156 1.00 93.31 69 LEU A CA 1
ATOM 556 C C . LEU A 1 69 ? 0.230 -7.382 -8.243 1.00 93.31 69 LEU A C 1
ATOM 558 O O . LEU A 1 69 ? 0.768 -7.121 -9.316 1.00 93.31 69 LEU A O 1
ATOM 562 N N . TYR A 1 70 ? 0.928 -7.644 -7.138 1.00 92.06 70 TYR A N 1
ATOM 563 C CA . TYR A 1 70 ? 2.389 -7.683 -7.114 1.00 92.06 70 TYR A CA 1
ATOM 564 C C . TYR A 1 70 ? 2.945 -8.741 -8.078 1.00 92.06 70 TYR A C 1
ATOM 566 O O . TYR A 1 70 ? 3.790 -8.413 -8.906 1.00 92.06 70 TYR A O 1
ATOM 574 N N . ARG A 1 71 ? 2.429 -9.978 -8.048 1.00 90.06 71 ARG A N 1
ATOM 575 C CA . ARG A 1 71 ? 2.866 -11.051 -8.960 1.00 90.06 71 ARG A CA 1
ATOM 576 C C . ARG A 1 71 ? 2.631 -10.702 -10.427 1.00 90.06 71 ARG A C 1
ATOM 578 O O . ARG A 1 71 ? 3.484 -10.993 -11.257 1.00 90.06 71 ARG A O 1
ATOM 585 N N . ALA A 1 72 ? 1.503 -10.065 -10.741 1.00 90.50 72 ALA A N 1
ATOM 586 C CA . ALA A 1 72 ? 1.206 -9.617 -12.099 1.00 90.50 72 ALA A CA 1
ATOM 587 C C . ALA A 1 72 ? 2.168 -8.516 -12.578 1.00 90.50 72 ALA A C 1
ATOM 589 O O . ALA A 1 72 ? 2.491 -8.468 -13.759 1.00 90.50 72 ALA A O 1
ATOM 590 N N . LEU A 1 73 ? 2.629 -7.646 -11.674 1.00 87.88 73 LEU A N 1
ATOM 591 C CA . LEU A 1 73 ? 3.594 -6.586 -11.979 1.00 87.88 73 LEU A CA 1
ATOM 592 C C . LEU A 1 73 ? 5.038 -7.098 -12.062 1.00 87.88 73 LEU A C 1
ATOM 594 O O . LEU A 1 73 ? 5.815 -6.565 -12.844 1.00 87.88 73 LEU A O 1
ATOM 598 N N . TYR A 1 74 ? 5.391 -8.087 -11.238 1.00 84.50 74 TYR A N 1
ATOM 599 C CA . TYR A 1 74 ? 6.734 -8.668 -11.162 1.00 84.50 74 TYR 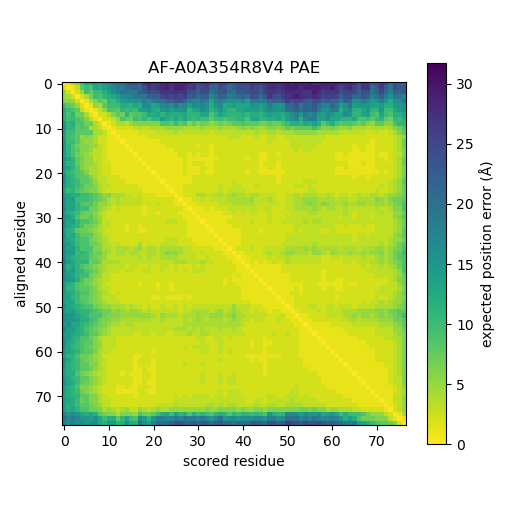A CA 1
ATOM 600 C C . TYR A 1 74 ? 7.017 -9.680 -12.282 1.00 84.50 74 TYR A C 1
ATOM 602 O O . TYR A 1 74 ? 8.179 -9.971 -12.555 1.00 84.50 74 TYR A O 1
ATOM 610 N N . ALA A 1 75 ? 5.979 -10.243 -12.912 1.00 75.69 75 ALA A N 1
ATOM 611 C CA . ALA A 1 75 ? 6.141 -11.230 -13.975 1.00 75.69 75 ALA A CA 1
ATOM 612 C C . ALA A 1 75 ? 7.098 -10.700 -15.067 1.00 75.69 75 ALA A C 1
ATOM 614 O O . ALA A 1 75 ? 6.829 -9.639 -15.637 1.00 75.69 75 ALA A O 1
ATOM 615 N N . PRO A 1 76 ? 8.213 -11.402 -15.351 1.00 58.56 76 PRO A N 1
ATOM 616 C CA . PRO A 1 76 ? 9.156 -10.972 -16.370 1.00 58.56 76 PRO A CA 1
ATOM 617 C C . PRO A 1 76 ? 8.470 -11.054 -17.734 1.00 58.56 76 PRO A C 1
ATOM 619 O O . PRO A 1 76 ? 7.998 -12.120 -18.133 1.00 58.56 76 PRO A O 1
ATOM 622 N N . HIS A 1 77 ? 8.385 -9.913 -18.412 1.00 51.25 77 HIS A N 1
ATOM 623 C CA . HIS A 1 77 ? 8.101 -9.859 -19.841 1.00 51.25 77 HIS A CA 1
ATOM 624 C C . HIS A 1 77 ? 9.355 -10.185 -20.648 1.00 51.25 77 HIS A C 1
ATOM 626 O O . HIS A 1 77 ? 10.454 -9.760 -20.222 1.00 51.25 77 HIS A O 1
#

pLDDT: mean 87.1, std 14.44, range [44.88, 96.88]

Solvent-accessible surface area (backbone atoms only — not comparable to full-atom values): 4532 Å² total; per-residue (Å²): 144,88,76,56,67,71,55,52,52,50,50,54,43,53,51,53,17,52,37,54,44,23,50,76,58,76,29,84,60,51,70,65,61,52,57,74,47,59,90,59,59,67,62,57,55,49,31,66,44,67,68,46,90,69,59,69,72,57,43,51,54,52,48,52,52,35,49,52,44,30,54,66,69,63,55,85,128

Nearest PDB structures (foldseek):
  6w04-assembly1_A  TM=9.166E-01  e=1.011E-02  Entamoeba histolytica
  4c4s-assembly1_A  TM=7.651E-01  e=1.741E-01  Lactococcus lactis
  4ex7-assembly1_A  TM=7.227E-01  e=1.017E+00  Streptomyces sp. CM020
  3kbb-assembly1_A  TM=6.522E-01  e=2.257E+00  Thermotoga maritima MSB8

Radius of gyration: 13.0 Å; Cα contacts (8 Å, |Δi|>4): 50; chains: 1; bounding box: 42×22×30 Å

Secondary structure (DSSP, 8-state):
---SHHHHHHHHHHHHHHHHHHHHTT----HHHHHHTTTS-HHHHHHHHHTS---HHHHHHHHHHHHHHHHHHHS--